Protein AF-A0A370EQ35-F1 (afdb_monomer_lite)

Radius of gyration: 17.74 Å; chains: 1; bounding box: 65×46×34 Å

Structure (mmCIF, N/CA/C/O backbone):
data_AF-A0A370EQ35-F1
#
_entry.id   AF-A0A370EQ35-F1
#
loop_
_atom_site.group_PDB
_atom_site.id
_atom_site.type_symbol
_atom_site.label_atom_id
_atom_site.label_alt_id
_atom_site.label_comp_id
_atom_site.label_asym_id
_atom_site.label_entity_id
_atom_site.label_seq_id
_atom_site.pdbx_PDB_ins_code
_atom_site.Cartn_x
_atom_site.Cartn_y
_atom_site.Cartn_z
_atom_site.occupancy
_atom_site.B_iso_or_equiv
_atom_site.auth_seq_id
_atom_site.auth_comp_id
_atom_site.auth_asym_id
_atom_site.auth_atom_id
_atom_site.pdbx_PDB_model_num
ATOM 1 N N . MET A 1 1 ? 47.297 -29.575 8.746 1.00 40.47 1 MET A N 1
ATOM 2 C CA . MET A 1 1 ? 47.126 -29.410 7.284 1.00 40.47 1 MET A CA 1
ATOM 3 C C . MET A 1 1 ? 45.632 -29.252 7.049 1.00 40.47 1 MET A C 1
ATOM 5 O O . MET A 1 1 ? 44.901 -30.185 7.321 1.00 40.47 1 MET A O 1
ATOM 9 N N . LYS A 1 2 ? 45.139 -28.006 7.076 1.00 45.19 2 LYS A N 1
ATOM 10 C CA . LYS A 1 2 ? 44.706 -27.233 5.893 1.00 45.19 2 LYS A CA 1
ATOM 11 C C . LYS A 1 2 ? 43.762 -28.041 4.999 1.00 45.19 2 LYS A C 1
ATOM 13 O O . LYS A 1 2 ? 44.214 -29.023 4.442 1.00 45.19 2 LYS A O 1
ATOM 18 N N . HIS A 1 3 ? 42.508 -27.586 4.935 1.00 52.25 3 HIS A N 1
ATOM 19 C CA . HIS A 1 3 ? 41.565 -27.489 3.801 1.00 52.25 3 HIS A CA 1
ATOM 20 C C . HIS A 1 3 ? 40.160 -27.454 4.435 1.00 52.25 3 HIS A C 1
ATOM 22 O O . HIS A 1 3 ? 39.598 -28.479 4.779 1.00 52.25 3 HIS A O 1
ATOM 28 N N . PHE A 1 4 ? 39.692 -26.307 4.936 1.00 58.00 4 PHE A N 1
ATOM 29 C CA . PHE A 1 4 ? 39.056 -25.234 4.160 1.00 58.00 4 PHE A CA 1
ATOM 30 C C . PHE A 1 4 ? 37.936 -25.774 3.264 1.00 58.00 4 PHE A C 1
ATOM 32 O O . PHE A 1 4 ? 38.149 -26.087 2.098 1.00 58.00 4 PHE A O 1
ATOM 39 N N . THR A 1 5 ? 36.722 -25.834 3.805 1.00 51.00 5 THR A N 1
ATOM 40 C CA . THR A 1 5 ? 35.515 -25.773 2.978 1.00 51.00 5 THR A CA 1
ATOM 41 C C . THR A 1 5 ? 34.577 -24.762 3.610 1.00 51.00 5 THR A C 1
ATOM 43 O O . THR A 1 5 ? 33.632 -25.067 4.328 1.00 51.00 5 THR A O 1
ATOM 46 N N . LEU A 1 6 ? 34.942 -23.508 3.358 1.00 50.66 6 LEU A N 1
ATOM 47 C CA . LEU A 1 6 ? 34.051 -22.369 3.271 1.00 50.66 6 LEU A CA 1
ATOM 48 C C . LEU A 1 6 ? 32.913 -22.736 2.301 1.00 50.66 6 LEU A C 1
ATOM 50 O O . LEU A 1 6 ? 33.019 -22.482 1.103 1.00 50.66 6 LEU A O 1
ATOM 54 N N . LEU A 1 7 ? 31.840 -23.365 2.788 1.00 46.62 7 LEU A N 1
ATOM 55 C CA . LEU A 1 7 ? 30.589 -23.403 2.039 1.00 46.62 7 LEU A CA 1
ATOM 56 C C . LEU A 1 7 ? 29.899 -22.066 2.285 1.00 46.62 7 LEU A C 1
ATOM 58 O O . LEU A 1 7 ? 29.096 -21.882 3.197 1.00 46.62 7 LEU A O 1
ATOM 62 N N . LEU A 1 8 ? 30.344 -21.115 1.474 1.00 46.53 8 LEU A N 1
ATOM 63 C CA . LEU A 1 8 ? 29.701 -19.862 1.156 1.00 46.53 8 LEU A CA 1
ATOM 64 C C . LEU A 1 8 ? 28.217 -20.150 0.866 1.00 46.53 8 LEU A C 1
ATOM 66 O O . LEU A 1 8 ? 27.847 -20.445 -0.270 1.00 46.53 8 LEU A O 1
ATOM 70 N N . LEU A 1 9 ? 27.357 -20.077 1.888 1.00 46.81 9 LEU A N 1
ATOM 71 C CA . LEU A 1 9 ? 25.935 -19.830 1.687 1.00 46.81 9 LEU A CA 1
ATOM 72 C C . LEU A 1 9 ? 25.844 -18.402 1.163 1.00 46.81 9 LEU A C 1
ATOM 74 O O . LEU A 1 9 ? 25.626 -17.435 1.890 1.00 46.81 9 LEU A O 1
ATOM 78 N N . LEU A 1 10 ? 26.069 -18.311 -0.145 1.00 45.75 10 LEU A N 1
ATOM 79 C CA . LEU A 1 10 ? 25.397 -17.409 -1.048 1.00 45.75 10 LEU A CA 1
ATOM 80 C C . LEU A 1 10 ? 23.898 -17.493 -0.727 1.00 45.75 10 LEU A C 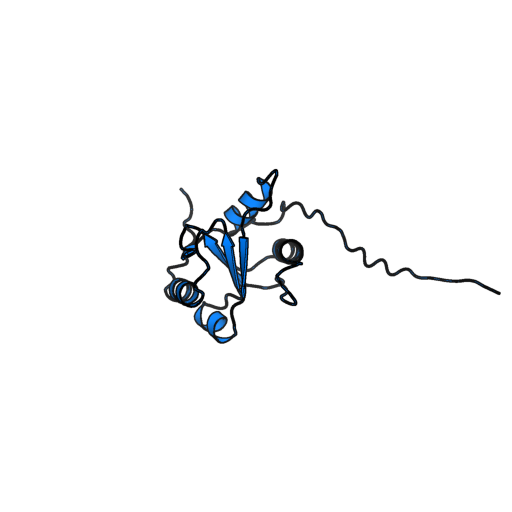1
ATOM 82 O O . LEU A 1 10 ? 23.122 -18.111 -1.448 1.00 45.75 10 LEU A O 1
ATOM 86 N N . PHE A 1 11 ? 23.461 -16.806 0.331 1.00 51.88 11 PHE A N 1
ATOM 87 C CA . PHE A 1 11 ? 22.260 -16.011 0.188 1.00 51.88 11 PHE A CA 1
ATOM 88 C C . PHE A 1 11 ? 22.637 -14.995 -0.872 1.00 51.88 11 PHE A C 1
ATOM 90 O O . PHE A 1 11 ? 23.130 -13.905 -0.592 1.00 51.88 11 PHE A O 1
ATOM 97 N N . THR A 1 12 ? 22.472 -15.418 -2.123 1.00 49.72 12 THR A N 1
ATOM 98 C CA . THR A 1 12 ? 22.167 -14.515 -3.201 1.00 49.72 12 THR A CA 1
ATOM 99 C C . THR A 1 12 ? 21.008 -13.696 -2.657 1.00 49.72 12 THR A C 1
ATOM 101 O O . THR A 1 12 ? 19.846 -14.102 -2.715 1.00 49.72 12 THR A O 1
ATOM 104 N N . SER A 1 13 ? 21.318 -12.532 -2.091 1.00 45.44 13 SER A N 1
ATOM 105 C CA . SER A 1 13 ? 20.551 -11.353 -2.403 1.00 45.44 13 SER A CA 1
ATOM 106 C C . SER A 1 13 ? 20.507 -11.365 -3.920 1.00 45.44 13 SER A C 1
ATOM 108 O O . SER A 1 13 ? 21.414 -10.899 -4.603 1.00 45.44 13 SER A O 1
ATOM 110 N N . LEU A 1 14 ? 19.485 -12.045 -4.445 1.00 49.19 14 LEU A N 1
ATOM 111 C CA . LEU A 1 14 ? 18.974 -11.803 -5.763 1.00 49.19 14 LEU A CA 1
ATOM 112 C C . LEU A 1 14 ? 18.662 -10.322 -5.683 1.00 49.19 14 LEU A C 1
ATOM 114 O O . LEU A 1 14 ? 17.608 -9.904 -5.204 1.00 49.19 14 LEU A O 1
ATOM 118 N N . THR A 1 15 ? 19.649 -9.521 -6.068 1.00 47.03 15 THR A N 1
ATOM 119 C CA . THR A 1 15 ? 19.491 -8.158 -6.511 1.00 47.03 15 THR A CA 1
ATOM 120 C C . THR A 1 15 ? 18.695 -8.284 -7.791 1.00 47.03 15 THR A C 1
ATOM 122 O O . THR A 1 15 ? 19.154 -8.046 -8.902 1.00 47.03 15 THR A O 1
ATOM 125 N N . PHE A 1 16 ? 17.442 -8.694 -7.625 1.00 50.16 16 PHE A N 1
ATOM 126 C CA . PHE A 1 16 ? 16.415 -8.321 -8.528 1.00 50.16 16 PHE A CA 1
ATOM 127 C C . PHE A 1 16 ? 16.423 -6.793 -8.467 1.00 50.16 16 PHE A C 1
ATOM 129 O O . PHE A 1 16 ? 15.772 -6.157 -7.638 1.00 50.16 16 PHE A O 1
ATOM 136 N N . ALA A 1 17 ? 17.138 -6.189 -9.408 1.00 46.09 17 ALA A N 1
ATOM 137 C CA . ALA A 1 17 ? 16.538 -5.134 -10.193 1.00 46.09 17 ALA A CA 1
ATOM 138 C C . ALA A 1 17 ? 15.215 -5.711 -10.746 1.00 46.09 17 ALA A C 1
ATOM 140 O O . ALA A 1 17 ? 15.146 -6.183 -11.878 1.00 46.09 17 ALA A O 1
ATOM 141 N N . GLN A 1 18 ? 14.209 -5.852 -9.872 1.00 55.34 18 GLN A N 1
ATOM 142 C CA . GLN A 1 18 ? 12.980 -6.584 -10.137 1.00 55.34 18 GLN A CA 1
ATOM 143 C C . GLN A 1 18 ? 12.171 -5.648 -11.003 1.00 55.34 18 GLN A C 1
ATOM 145 O O . GLN A 1 18 ? 11.496 -4.744 -10.512 1.00 55.34 18 GLN A O 1
ATOM 150 N N . LYS A 1 19 ? 12.322 -5.806 -12.318 1.00 61.25 19 LYS A N 1
ATOM 151 C CA . LYS A 1 19 ? 11.430 -5.149 -13.257 1.00 61.25 19 LYS A CA 1
ATOM 152 C C . LYS A 1 19 ? 10.003 -5.509 -12.823 1.00 61.25 19 LYS A C 1
ATOM 154 O O . LYS A 1 19 ? 9.732 -6.698 -12.637 1.00 61.25 19 LYS A O 1
ATOM 159 N N . PRO A 1 20 ? 9.091 -4.537 -12.656 1.00 69.12 20 PRO A N 1
ATOM 160 C CA . PRO A 1 20 ? 7.754 -4.790 -12.125 1.00 69.12 20 PRO A CA 1
ATOM 161 C C . PRO A 1 20 ? 6.852 -5.600 -13.072 1.00 69.12 20 PRO A C 1
ATOM 163 O O . PRO A 1 20 ? 5.641 -5.589 -12.900 1.00 69.12 20 PRO A O 1
ATOM 166 N N . GLU A 1 21 ? 7.393 -6.284 -14.086 1.00 78.81 21 GLU A N 1
ATOM 167 C CA . GLU A 1 21 ? 6.700 -6.993 -15.176 1.00 78.81 21 GLU A CA 1
ATOM 168 C C . GLU A 1 21 ? 5.512 -7.819 -14.660 1.00 78.81 21 GLU A C 1
ATOM 170 O O . GLU A 1 21 ? 4.400 -7.685 -15.170 1.00 78.81 21 GLU A O 1
ATOM 175 N N . ARG A 1 22 ? 5.729 -8.575 -13.572 1.00 86.88 22 ARG A N 1
ATOM 176 C CA . ARG A 1 22 ? 4.746 -9.467 -12.927 1.00 86.88 22 ARG A CA 1
ATOM 177 C C . ARG A 1 22 ? 3.877 -8.797 -11.847 1.00 86.88 22 ARG A C 1
ATOM 179 O O . ARG A 1 22 ? 3.056 -9.455 -11.219 1.00 86.88 22 ARG A O 1
ATOM 186 N N . CYS A 1 23 ? 4.043 -7.496 -11.626 1.00 92.50 23 CYS A N 1
ATOM 187 C CA . CYS A 1 23 ? 3.247 -6.704 -10.691 1.00 92.50 23 CYS A CA 1
ATOM 188 C C . CYS A 1 23 ? 2.085 -5.995 -11.404 1.00 92.50 23 CYS A C 1
ATOM 190 O O . CYS A 1 23 ? 2.230 -5.556 -12.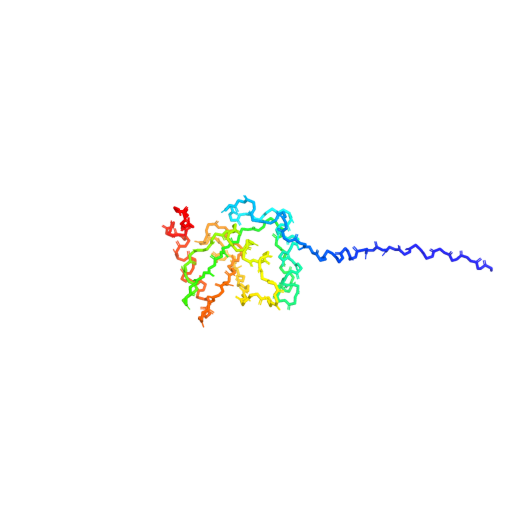553 1.00 92.50 23 CYS A O 1
ATOM 192 N N . GLY A 1 24 ? 0.956 -5.827 -10.709 1.00 92.56 24 GLY A N 1
ATOM 193 C CA . GLY A 1 24 ? -0.217 -5.119 -11.225 1.00 92.56 24 GLY A CA 1
ATOM 194 C C . GLY A 1 24 ? -0.962 -5.892 -12.309 1.00 92.56 24 GLY A C 1
ATOM 195 O O . GLY A 1 24 ? -1.386 -5.301 -13.300 1.00 92.56 24 GLY A O 1
ATOM 196 N N . LEU A 1 25 ? -1.070 -7.214 -12.161 1.00 92.38 25 LEU A N 1
ATOM 197 C CA . LEU A 1 25 ? -1.805 -8.070 -13.102 1.00 92.38 25 LEU A CA 1
ATOM 198 C C . LEU A 1 25 ? -3.327 -7.912 -12.953 1.00 92.38 25 LEU A C 1
ATOM 200 O O . LEU A 1 25 ? -4.065 -8.057 -13.926 1.00 92.38 25 LEU A O 1
ATOM 204 N N . ASP A 1 26 ? -3.775 -7.553 -11.752 1.00 92.69 26 ASP A N 1
ATOM 205 C CA . ASP A 1 26 ? -5.169 -7.341 -11.377 1.00 92.69 26 ASP A CA 1
ATOM 206 C C . ASP A 1 26 ? -5.300 -6.162 -10.394 1.00 92.69 26 ASP A C 1
ATOM 208 O O . ASP A 1 26 ? -4.308 -5.533 -10.008 1.00 92.69 26 ASP A O 1
ATOM 212 N N . ASP A 1 27 ? -6.538 -5.880 -9.986 1.00 92.62 27 ASP A N 1
ATOM 213 C CA . ASP A 1 27 ? -6.873 -4.871 -8.978 1.00 92.62 27 ASP A CA 1
ATOM 214 C C . ASP A 1 27 ? -7.300 -5.476 -7.633 1.00 92.62 27 ASP A C 1
ATOM 216 O O . ASP A 1 27 ? -7.876 -4.787 -6.791 1.00 92.62 27 ASP A O 1
ATOM 220 N N . ASN A 1 28 ? -6.994 -6.758 -7.396 1.00 93.25 28 ASN A N 1
ATOM 221 C CA . ASN A 1 28 ? -7.225 -7.376 -6.099 1.00 93.25 28 ASN A CA 1
ATOM 222 C C . ASN A 1 28 ? -6.305 -6.708 -5.063 1.00 93.25 28 ASN A C 1
ATOM 224 O O . ASN A 1 28 ? -5.088 -6.686 -5.252 1.00 93.25 28 ASN A O 1
ATOM 228 N N . PRO A 1 29 ? -6.833 -6.170 -3.954 1.00 93.75 29 PRO A N 1
ATOM 229 C CA . PRO A 1 29 ? -5.998 -5.536 -2.939 1.00 93.75 29 PRO A CA 1
ATOM 230 C C . PRO A 1 29 ? -5.051 -6.515 -2.230 1.00 93.75 29 PRO A C 1
ATOM 232 O O . PRO A 1 29 ? -4.072 -6.069 -1.633 1.00 93.75 29 PRO A O 1
ATOM 235 N N . LEU A 1 30 ? -5.316 -7.827 -2.272 1.00 96.62 30 LEU A N 1
ATOM 236 C CA . LEU A 1 30 ? -4.372 -8.844 -1.815 1.00 96.62 30 LEU A CA 1
ATOM 237 C C . LEU A 1 30 ? -3.187 -8.917 -2.784 1.00 96.62 30 LEU A C 1
ATOM 239 O O . LEU A 1 30 ? -3.361 -9.112 -3.989 1.00 96.62 30 LEU A O 1
ATOM 243 N N . LEU A 1 31 ? -1.980 -8.760 -2.246 1.00 96.25 31 LEU A N 1
ATOM 244 C CA . LEU A 1 31 ? -0.758 -8.848 -3.033 1.00 96.25 31 LEU A CA 1
ATOM 245 C C . LEU A 1 31 ? -0.455 -10.291 -3.423 1.00 96.25 31 LEU A C 1
ATOM 247 O O . LEU A 1 31 ? -0.537 -11.203 -2.596 1.00 96.25 31 LEU A O 1
ATOM 251 N N . ASN A 1 32 ? -0.024 -10.480 -4.667 1.00 95.31 32 ASN A N 1
ATOM 252 C CA . ASN A 1 32 ? 0.623 -11.723 -5.066 1.00 95.31 32 ASN A CA 1
ATOM 253 C C . ASN A 1 32 ? 2.096 -11.755 -4.596 1.00 95.31 32 ASN A C 1
ATOM 255 O O . ASN A 1 32 ? 2.639 -10.761 -4.108 1.00 95.31 32 ASN A O 1
ATOM 259 N N . ASN A 1 33 ? 2.756 -12.906 -4.745 1.00 95.12 33 ASN A N 1
ATOM 260 C CA . ASN A 1 33 ? 4.132 -13.095 -4.271 1.00 95.12 33 ASN A CA 1
ATOM 261 C C . ASN A 1 33 ? 5.143 -12.165 -4.961 1.00 95.12 33 ASN A C 1
ATOM 263 O O . ASN A 1 33 ? 6.066 -11.679 -4.309 1.00 95.12 33 ASN A O 1
ATOM 267 N N . ASP A 1 34 ? 4.961 -11.897 -6.256 1.00 94.31 34 ASP A N 1
ATOM 268 C CA . ASP A 1 34 ? 5.846 -11.022 -7.028 1.00 94.31 34 ASP A CA 1
ATOM 269 C C . ASP A 1 34 ? 5.687 -9.555 -6.586 1.00 94.31 34 ASP A C 1
ATOM 271 O O . ASP A 1 34 ? 6.673 -8.849 -6.380 1.00 94.31 34 ASP A O 1
ATOM 275 N N . GLU A 1 35 ? 4.448 -9.111 -6.361 1.00 95.75 35 GLU A N 1
ATOM 276 C CA . GLU A 1 35 ? 4.116 -7.780 -5.842 1.00 95.75 35 GLU A CA 1
ATOM 277 C C . GLU A 1 35 ? 4.648 -7.582 -4.419 1.00 95.75 35 GLU A C 1
ATOM 279 O O . GLU A 1 35 ? 5.216 -6.534 -4.106 1.00 95.75 35 GLU A O 1
ATOM 284 N N . ALA A 1 36 ? 4.508 -8.593 -3.559 1.00 96.81 36 ALA A N 1
ATOM 285 C CA . ALA A 1 36 ? 5.038 -8.566 -2.203 1.00 96.81 36 ALA A CA 1
ATOM 286 C C . ALA A 1 36 ? 6.571 -8.491 -2.188 1.00 96.81 36 ALA A C 1
ATOM 288 O O . ALA A 1 36 ? 7.137 -7.652 -1.484 1.00 96.81 36 ALA A O 1
ATOM 289 N N . ALA A 1 37 ? 7.250 -9.317 -2.992 1.00 94.94 37 ALA A N 1
ATOM 290 C CA . ALA A 1 37 ? 8.705 -9.285 -3.130 1.00 94.94 37 ALA A CA 1
ATOM 291 C C . ALA A 1 37 ? 9.191 -7.916 -3.631 1.00 94.94 37 ALA A C 1
ATOM 293 O O . ALA A 1 37 ? 10.101 -7.324 -3.037 1.00 94.94 37 ALA A O 1
ATOM 294 N N . PHE A 1 38 ? 8.519 -7.371 -4.649 1.00 94.44 38 PHE A N 1
ATOM 295 C CA . PHE A 1 38 ? 8.821 -6.048 -5.177 1.00 94.44 38 PHE A CA 1
ATOM 296 C C . PHE A 1 38 ? 8.665 -4.971 -4.099 1.00 94.44 38 PHE A C 1
ATOM 298 O O . PHE A 1 38 ? 9.584 -4.181 -3.890 1.00 94.44 38 PHE A O 1
ATOM 305 N N . LEU A 1 39 ? 7.537 -4.937 -3.380 1.00 95.31 39 LEU A N 1
ATOM 306 C CA . LEU A 1 39 ? 7.263 -3.912 -2.368 1.00 95.31 39 LEU A CA 1
ATOM 307 C C . LEU A 1 39 ? 8.178 -4.023 -1.141 1.00 95.31 39 LEU A C 1
ATOM 309 O O . LEU A 1 39 ? 8.606 -2.997 -0.606 1.00 95.31 39 LEU A O 1
ATOM 313 N N . ASN A 1 40 ? 8.556 -5.241 -0.745 1.00 96.56 40 ASN A N 1
ATOM 314 C CA . ASN A 1 40 ? 9.561 -5.480 0.290 1.00 96.56 40 ASN A CA 1
ATOM 315 C C . ASN A 1 40 ? 10.919 -4.861 -0.074 1.00 96.56 40 ASN A C 1
ATOM 317 O O . ASN A 1 40 ? 11.591 -4.295 0.793 1.00 96.56 40 ASN A O 1
ATOM 321 N N . ASN A 1 41 ? 11.321 -4.931 -1.343 1.00 92.56 41 ASN A N 1
ATOM 322 C CA . ASN A 1 41 ? 12.539 -4.280 -1.819 1.00 92.56 41 ASN A CA 1
ATOM 323 C C . ASN A 1 41 ? 12.343 -2.763 -2.007 1.00 92.56 41 ASN A C 1
ATOM 325 O O . ASN A 1 41 ? 13.170 -1.963 -1.573 1.00 92.56 41 ASN A O 1
ATOM 329 N N . TYR A 1 42 ? 11.219 -2.346 -2.595 1.00 92.06 42 TYR A N 1
ATOM 330 C CA . TYR A 1 42 ? 10.911 -0.947 -2.906 1.00 92.06 42 TYR A CA 1
ATOM 331 C C . TYR A 1 42 ? 10.820 -0.066 -1.652 1.00 92.06 42 TYR A C 1
ATOM 333 O O . TYR A 1 42 ? 11.230 1.098 -1.685 1.00 92.06 42 TYR A O 1
ATOM 341 N N . TYR A 1 43 ? 10.319 -0.615 -0.543 1.00 94.12 43 TYR A N 1
ATOM 342 C CA . TYR A 1 43 ? 10.240 0.051 0.759 1.00 94.12 43 TYR A CA 1
ATOM 343 C C . TYR A 1 43 ? 11.289 -0.444 1.762 1.00 94.12 43 TYR A C 1
ATOM 345 O O . TYR A 1 43 ? 11.124 -0.189 2.952 1.00 94.12 43 TYR A O 1
ATOM 353 N N . LYS A 1 44 ? 12.371 -1.111 1.330 1.00 94.19 44 LYS A N 1
ATOM 354 C CA . LYS A 1 44 ? 13.375 -1.713 2.234 1.00 94.19 44 LYS A CA 1
ATOM 355 C C . LYS A 1 44 ? 13.872 -0.764 3.338 1.00 94.19 44 LYS A C 1
ATOM 357 O O . LYS A 1 44 ? 14.005 -1.188 4.477 1.00 94.19 44 LYS A O 1
ATOM 362 N N . ASP A 1 45 ? 14.034 0.521 3.020 1.00 93.31 45 ASP A N 1
ATOM 363 C CA . ASP A 1 45 ? 14.575 1.531 3.940 1.00 93.31 45 ASP A CA 1
ATOM 364 C C . ASP A 1 45 ? 13.508 2.170 4.854 1.00 93.31 45 ASP A C 1
ATOM 366 O O . ASP A 1 45 ? 13.837 2.929 5.757 1.00 93.31 45 ASP A O 1
ATOM 370 N N . SER A 1 46 ? 12.217 1.892 4.628 1.00 93.38 46 SER A N 1
ATOM 371 C CA . SER A 1 46 ? 11.096 2.540 5.345 1.00 93.38 46 SER A CA 1
ATOM 372 C C . SER A 1 46 ? 10.066 1.572 5.933 1.00 93.38 46 SER A C 1
ATOM 374 O O . SER A 1 46 ? 9.294 1.963 6.805 1.00 93.38 46 SER A O 1
ATOM 376 N N . ARG A 1 47 ? 10.051 0.302 5.506 1.00 94.81 47 ARG A N 1
ATOM 377 C CA . ARG A 1 47 ? 9.099 -0.711 5.995 1.00 94.81 47 ARG A CA 1
ATOM 378 C C . ARG A 1 47 ? 9.465 -1.296 7.361 1.00 94.81 47 ARG A C 1
ATOM 380 O O . ARG A 1 47 ? 8.643 -1.983 7.964 1.00 94.81 47 ARG A O 1
ATOM 387 N N . GLY A 1 48 ? 10.688 -1.069 7.844 1.00 95.25 48 GLY A N 1
ATOM 388 C CA . GLY A 1 48 ? 11.209 -1.741 9.036 1.00 95.25 48 GLY A CA 1
ATOM 389 C C . GLY A 1 48 ? 11.072 -3.263 8.906 1.00 95.25 48 GLY A C 1
ATOM 390 O O . GLY A 1 48 ? 11.504 -3.843 7.913 1.00 95.25 48 GLY A O 1
ATOM 391 N N . ASN A 1 49 ? 10.401 -3.896 9.870 1.00 96.50 49 ASN A N 1
ATOM 392 C CA . ASN A 1 49 ? 10.156 -5.346 9.874 1.00 96.50 49 ASN A CA 1
ATOM 393 C C . ASN A 1 49 ? 8.850 -5.763 9.172 1.00 96.50 49 ASN A C 1
ATOM 395 O O . ASN A 1 49 ? 8.493 -6.939 9.203 1.00 96.50 49 ASN A O 1
ATOM 399 N N . PHE A 1 50 ? 8.104 -4.830 8.574 1.00 97.62 50 PHE A N 1
ATOM 400 C CA . PHE A 1 50 ? 6.853 -5.154 7.893 1.00 97.62 50 PHE A CA 1
ATOM 401 C C . PHE A 1 50 ? 7.121 -5.946 6.610 1.00 97.62 50 PHE A C 1
ATOM 403 O O . PHE A 1 50 ? 7.847 -5.475 5.734 1.00 97.62 50 PHE A O 1
ATOM 410 N N . ASP A 1 51 ? 6.527 -7.134 6.501 1.00 97.81 51 ASP A N 1
ATOM 411 C CA . ASP A 1 51 ? 6.589 -7.999 5.321 1.00 97.81 51 ASP A CA 1
ATOM 412 C C . ASP A 1 51 ? 5.279 -7.908 4.527 1.00 97.81 51 ASP A C 1
ATOM 414 O O . ASP A 1 51 ? 4.199 -8.142 5.076 1.00 97.81 51 ASP A O 1
ATOM 418 N N . PHE A 1 52 ? 5.383 -7.581 3.237 1.00 98.12 52 PHE A N 1
ATOM 419 C CA . PHE A 1 52 ? 4.254 -7.481 2.310 1.00 98.12 52 PHE A CA 1
ATOM 420 C C . PHE A 1 52 ? 3.652 -8.836 1.890 1.00 98.12 52 PHE A C 1
ATOM 422 O O . PHE A 1 52 ? 2.587 -8.860 1.271 1.00 98.12 52 PHE A O 1
ATOM 429 N N . THR A 1 53 ? 4.276 -9.964 2.234 1.00 97.75 53 THR A N 1
ATOM 430 C CA . THR A 1 53 ? 3.776 -11.302 1.881 1.00 97.75 53 THR A CA 1
ATOM 431 C C . THR A 1 53 ? 2.390 -11.563 2.483 1.00 97.75 53 THR A C 1
ATOM 433 O O . THR A 1 53 ? 2.183 -11.457 3.696 1.00 97.75 53 THR A O 1
ATOM 436 N N . GLY A 1 54 ? 1.421 -11.895 1.620 1.00 97.50 54 GLY A N 1
ATOM 437 C CA . GLY A 1 54 ? 0.036 -12.180 2.011 1.00 97.50 54 GLY A CA 1
ATOM 438 C C . GLY A 1 54 ? -0.718 -10.980 2.597 1.00 97.50 54 GLY A C 1
ATOM 439 O O . GLY A 1 54 ? -1.641 -11.176 3.389 1.00 97.50 54 GLY A O 1
ATOM 440 N N . LYS A 1 55 ? -0.305 -9.746 2.276 1.00 98.25 55 LYS A N 1
ATOM 441 C CA . LYS A 1 55 ? -0.929 -8.520 2.796 1.00 98.25 55 LYS A CA 1
ATOM 442 C C . LYS A 1 55 ? -1.946 -7.930 1.833 1.00 98.25 55 LYS A C 1
ATOM 444 O O . LYS A 1 55 ? -1.768 -7.978 0.616 1.00 98.25 55 LYS A O 1
ATOM 449 N N . LYS A 1 56 ? -2.992 -7.329 2.401 1.00 97.38 56 LYS A N 1
ATOM 450 C CA . LYS A 1 56 ? -4.013 -6.567 1.676 1.00 97.38 56 LYS A CA 1
ATOM 451 C C . LYS A 1 56 ? -3.674 -5.080 1.759 1.00 97.38 56 LYS A C 1
ATOM 453 O O . LYS A 1 56 ? -3.601 -4.528 2.856 1.00 97.38 56 LYS A O 1
ATOM 458 N N . ILE A 1 57 ? -3.430 -4.429 0.624 1.00 97.25 57 ILE A N 1
ATOM 459 C CA . ILE A 1 57 ? -2.884 -3.066 0.573 1.00 97.25 57 ILE A CA 1
ATOM 460 C C . ILE A 1 57 ? -3.832 -2.118 -0.154 1.00 97.25 57 ILE A C 1
ATOM 462 O O . ILE A 1 57 ? -4.306 -2.394 -1.254 1.00 97.25 57 ILE A O 1
ATOM 466 N N . ALA A 1 58 ? -4.087 -0.969 0.468 1.00 96.31 58 ALA A N 1
ATOM 467 C CA . ALA A 1 58 ? -4.824 0.133 -0.128 1.00 96.31 58 ALA A CA 1
ATOM 468 C C . ALA A 1 58 ? -3.840 1.075 -0.823 1.00 96.31 58 ALA A C 1
ATOM 470 O O . ALA A 1 58 ? -2.736 1.298 -0.329 1.00 96.31 58 ALA A O 1
ATOM 471 N N . ILE A 1 59 ? -4.241 1.667 -1.945 1.00 96.19 59 ILE A N 1
ATOM 472 C CA . ILE A 1 59 ? -3.427 2.669 -2.637 1.00 96.19 59 ILE A CA 1
ATOM 473 C C . ILE A 1 59 ? -4.244 3.942 -2.768 1.00 96.19 59 ILE A C 1
ATOM 475 O O . ILE A 1 59 ? -5.328 3.939 -3.345 1.00 96.19 59 ILE A O 1
ATOM 479 N N . ALA A 1 60 ? -3.732 5.021 -2.192 1.00 95.44 60 ALA A N 1
ATOM 480 C CA . ALA A 1 60 ? -4.394 6.306 -2.124 1.00 95.44 60 ALA A CA 1
ATOM 481 C C . ALA A 1 60 ? -3.655 7.338 -2.973 1.00 95.44 60 ALA A C 1
ATOM 483 O O . ALA A 1 60 ? -2.435 7.460 -2.900 1.00 95.44 60 ALA A O 1
ATOM 484 N N . THR A 1 61 ? -4.392 8.131 -3.738 1.00 93.44 61 THR A N 1
ATOM 485 C CA . THR A 1 61 ? -3.851 9.220 -4.550 1.00 93.44 61 THR A CA 1
ATOM 486 C C . THR A 1 61 ? -4.625 10.524 -4.339 1.00 93.44 61 THR A C 1
ATOM 488 O O . THR A 1 61 ? -5.488 10.639 -3.457 1.00 93.44 61 THR A O 1
ATOM 491 N N . GLY A 1 62 ? -4.290 11.531 -5.143 1.00 89.75 62 GLY A N 1
ATOM 492 C CA . GLY A 1 62 ? -4.872 12.861 -5.112 1.00 89.75 62 GLY A CA 1
ATOM 493 C C . GLY A 1 62 ? -4.285 13.740 -4.009 1.00 89.75 62 GLY A C 1
ATOM 494 O O . GLY A 1 62 ? -3.612 13.286 -3.083 1.00 89.75 62 GLY A O 1
ATOM 495 N N . SER A 1 63 ? -4.573 15.040 -4.082 1.00 88.75 63 SER A N 1
ATOM 496 C CA . SER A 1 63 ? -4.003 16.040 -3.168 1.00 88.75 63 SER A CA 1
ATOM 497 C C . SER A 1 63 ? -4.216 15.707 -1.686 1.00 88.75 63 SER A C 1
ATOM 499 O O . SER A 1 63 ? -3.325 15.962 -0.880 1.00 88.75 63 SER A O 1
ATOM 501 N N . ALA A 1 64 ? -5.369 15.129 -1.333 1.00 87.94 64 ALA A N 1
ATOM 502 C CA . ALA A 1 64 ? -5.739 14.782 0.040 1.00 87.94 64 ALA A CA 1
ATOM 503 C C . ALA A 1 64 ? -5.402 13.336 0.446 1.00 87.94 64 ALA A C 1
ATOM 505 O O . ALA A 1 64 ? -5.728 12.958 1.564 1.00 87.94 64 ALA A O 1
ATOM 506 N N . ALA A 1 65 ? -4.788 12.540 -0.438 1.00 91.06 65 ALA A N 1
ATOM 507 C CA . ALA A 1 65 ? -4.470 11.134 -0.190 1.00 91.06 65 ALA A CA 1
ATOM 508 C C . ALA A 1 65 ? -5.681 10.266 0.201 1.00 91.06 65 ALA A C 1
ATOM 510 O O . ALA A 1 65 ? -5.529 9.331 0.973 1.00 91.06 65 ALA A O 1
ATOM 511 N N . THR A 1 66 ? -6.880 10.580 -0.301 1.00 91.44 66 THR A N 1
ATOM 512 C CA . THR A 1 66 ? -8.136 9.866 0.017 1.00 91.44 66 THR A CA 1
ATOM 513 C C . THR A 1 66 ? -8.827 9.283 -1.207 1.00 91.44 66 THR A C 1
ATOM 515 O O . THR A 1 66 ? -9.910 8.726 -1.084 1.00 91.44 66 THR A O 1
ATOM 518 N N . THR A 1 67 ? -8.252 9.459 -2.398 1.00 92.81 67 THR A N 1
ATOM 519 C CA . THR A 1 67 ? -8.834 8.921 -3.632 1.00 92.81 67 THR A CA 1
ATOM 520 C C . THR A 1 67 ? -8.299 7.508 -3.851 1.00 92.81 67 THR A C 1
ATOM 522 O O . THR A 1 67 ? -7.076 7.363 -3.878 1.00 92.81 67 THR A O 1
ATOM 525 N N . PRO A 1 68 ? -9.149 6.479 -4.007 1.00 92.31 68 PRO A N 1
ATOM 526 C CA . PRO A 1 68 ? -8.678 5.131 -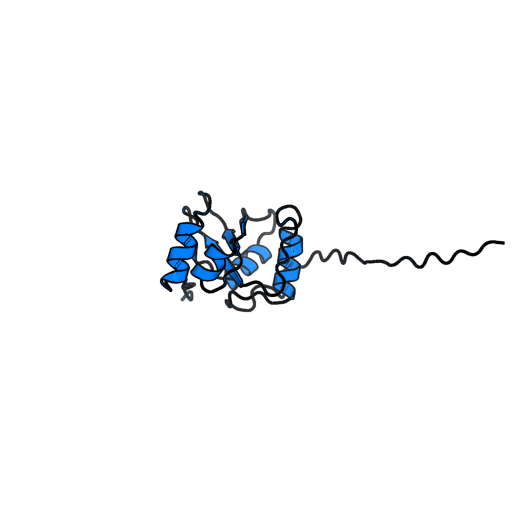4.292 1.00 92.31 68 PRO A CA 1
ATOM 527 C C . PRO A 1 68 ? -7.953 5.097 -5.640 1.00 92.31 68 PRO A C 1
ATOM 529 O O . PRO A 1 68 ? -8.399 5.685 -6.627 1.00 92.31 68 PRO A O 1
ATOM 532 N N . PHE A 1 69 ? -6.822 4.404 -5.674 1.00 93.00 69 PHE A N 1
ATOM 533 C CA . PHE A 1 69 ? -6.025 4.176 -6.868 1.00 93.00 69 PHE A CA 1
ATOM 534 C C . PHE A 1 69 ? -5.862 2.678 -7.090 1.00 93.00 69 PHE A C 1
ATOM 536 O O . PHE A 1 69 ? -5.707 1.910 -6.141 1.00 93.00 69 PHE A O 1
ATOM 543 N N . SER A 1 70 ? -5.935 2.253 -8.347 1.00 91.75 70 SER A N 1
ATOM 544 C CA . SER A 1 70 ? -5.895 0.830 -8.676 1.00 91.75 70 SER A CA 1
ATOM 545 C C . SER A 1 70 ? -4.495 0.246 -8.465 1.00 91.75 70 SER A C 1
ATOM 547 O O . SER A 1 70 ? -3.485 0.926 -8.694 1.00 91.75 70 SER A O 1
ATOM 549 N N . LYS A 1 71 ? -4.422 -1.029 -8.065 1.00 93.00 71 LYS A N 1
ATOM 550 C CA . LYS A 1 71 ? -3.150 -1.751 -7.925 1.00 93.00 71 LYS A CA 1
ATOM 551 C C . LYS A 1 71 ? -2.443 -1.844 -9.275 1.00 93.00 71 LYS A C 1
ATOM 553 O O . LYS A 1 71 ? -1.244 -1.570 -9.371 1.00 93.00 71 LYS A O 1
ATOM 558 N N . LYS A 1 72 ? -3.202 -2.121 -10.335 1.00 92.88 72 LYS A N 1
ATOM 559 C CA . LYS A 1 72 ? -2.708 -2.165 -11.710 1.00 92.88 72 LYS A CA 1
ATOM 560 C C . LYS A 1 72 ? -2.123 -0.834 -12.173 1.00 92.88 72 LYS A C 1
ATOM 562 O O . LYS A 1 72 ? -1.025 -0.819 -12.724 1.00 92.88 72 LYS A O 1
ATOM 567 N N . GLN A 1 73 ? -2.800 0.292 -11.935 1.00 91.56 73 GLN A N 1
ATOM 568 C CA . GLN A 1 73 ? -2.280 1.616 -12.309 1.00 91.56 73 GLN A CA 1
ATOM 569 C C . GLN A 1 73 ? -1.066 2.006 -11.476 1.00 91.56 73 GLN A C 1
ATOM 571 O O . GLN A 1 73 ? -0.145 2.607 -12.019 1.00 91.56 73 GLN A O 1
ATOM 576 N N . PHE A 1 74 ? -1.041 1.665 -10.187 1.00 93.44 74 PHE A N 1
ATOM 577 C CA . PHE A 1 74 ? 0.118 1.913 -9.337 1.00 93.44 74 PHE A CA 1
ATOM 578 C C . PHE A 1 74 ? 1.364 1.231 -9.891 1.00 93.44 74 PHE A C 1
ATOM 580 O O . PHE A 1 74 ? 2.333 1.908 -10.228 1.00 93.44 74 PHE A O 1
ATOM 587 N N . PHE A 1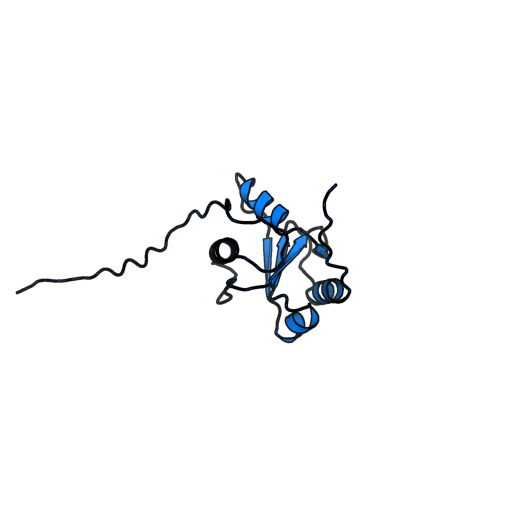 75 ? 1.325 -0.090 -10.074 1.00 92.31 75 PHE A N 1
ATOM 588 C CA . PHE A 1 75 ? 2.467 -0.811 -10.633 1.00 92.31 75 PHE A CA 1
ATOM 589 C C . PHE A 1 75 ? 2.745 -0.426 -12.089 1.00 92.31 75 PHE A C 1
ATOM 591 O O . PHE A 1 75 ? 3.905 -0.375 -12.485 1.00 92.31 75 PHE A O 1
ATOM 598 N N . GLY A 1 76 ? 1.713 -0.100 -12.873 1.00 91.06 76 GLY A N 1
ATOM 599 C CA . GLY A 1 76 ? 1.859 0.457 -14.218 1.00 91.06 76 GLY A CA 1
ATOM 600 C C . GLY A 1 76 ? 2.675 1.750 -14.226 1.00 91.06 76 GLY A C 1
ATOM 601 O O . GLY A 1 76 ? 3.625 1.867 -14.992 1.00 91.06 76 GLY A O 1
ATOM 602 N N . ALA A 1 77 ? 2.377 2.680 -13.319 1.00 89.00 77 ALA A N 1
ATOM 603 C CA . ALA A 1 77 ? 3.119 3.928 -13.192 1.00 89.00 77 ALA A CA 1
ATOM 604 C C . ALA A 1 77 ? 4.553 3.715 -12.680 1.00 89.00 77 ALA A C 1
ATOM 606 O O . ALA A 1 77 ? 5.462 4.437 -13.085 1.00 89.00 77 ALA A O 1
ATOM 607 N N . LEU A 1 78 ? 4.783 2.705 -11.830 1.00 88.81 78 LEU A N 1
ATOM 608 C CA . LEU A 1 78 ? 6.138 2.323 -11.417 1.00 88.81 78 LEU A CA 1
ATOM 609 C C . LEU A 1 78 ? 6.975 1.757 -12.577 1.00 88.81 78 LEU A C 1
ATOM 611 O O . LEU A 1 78 ? 8.192 1.918 -12.560 1.00 88.81 78 LEU A O 1
ATOM 615 N N . LYS A 1 79 ? 6.351 1.115 -13.578 1.00 86.88 79 LYS A N 1
ATOM 616 C CA . LYS A 1 79 ? 7.036 0.590 -14.778 1.00 86.88 79 LYS A CA 1
ATOM 617 C C . LYS A 1 79 ? 7.489 1.695 -15.730 1.00 86.88 79 LYS A C 1
ATOM 619 O O . LYS A 1 79 ? 8.525 1.544 -16.359 1.00 86.88 79 LYS A O 1
ATOM 624 N N . THR A 1 80 ? 6.710 2.768 -15.854 1.00 80.00 80 THR A N 1
ATOM 625 C CA . THR A 1 80 ? 6.951 3.856 -16.821 1.00 80.00 80 THR A CA 1
ATOM 626 C C . THR A 1 80 ? 7.784 5.008 -16.257 1.00 80.00 80 THR A C 1
ATOM 628 O O . THR A 1 80 ? 8.015 5.994 -16.951 1.00 80.00 80 THR A O 1
ATOM 631 N N . SER A 1 81 ? 8.176 4.951 -14.980 1.00 72.00 81 SER A N 1
ATOM 632 C CA . SER A 1 81 ? 8.942 6.027 -14.345 1.00 72.00 81 SER A CA 1
ATOM 633 C C . SER A 1 81 ? 10.425 5.894 -14.689 1.00 72.00 81 SER A C 1
ATOM 635 O O . SER A 1 81 ? 11.187 5.262 -13.963 1.00 72.00 81 SER A O 1
ATOM 637 N N . ASP A 1 82 ? 10.837 6.482 -15.813 1.00 62.62 82 ASP A N 1
ATOM 638 C CA . ASP A 1 82 ? 12.172 6.264 -16.387 1.00 62.62 82 ASP A CA 1
ATOM 639 C C . ASP A 1 82 ? 13.331 6.932 -15.626 1.00 62.62 82 ASP A C 1
ATOM 641 O O . ASP A 1 82 ? 14.489 6.644 -15.931 1.00 62.62 82 ASP A O 1
ATOM 645 N N . LYS A 1 83 ? 13.083 7.851 -14.676 1.00 55.00 83 LYS A N 1
ATOM 646 C CA . LYS A 1 83 ? 14.181 8.661 -14.096 1.00 55.00 83 LYS A CA 1
ATOM 647 C C . LYS A 1 83 ? 14.118 8.962 -12.602 1.00 55.00 83 LYS A C 1
ATOM 649 O O . LYS A 1 83 ? 15.156 9.277 -12.030 1.00 55.00 83 LYS A O 1
ATOM 654 N N . GLU A 1 84 ? 12.970 8.825 -11.944 1.00 70.44 84 GLU A N 1
ATOM 655 C CA . GLU A 1 84 ? 12.883 9.074 -10.502 1.00 70.44 84 GLU A CA 1
ATOM 656 C C . GLU A 1 84 ? 11.802 8.210 -9.854 1.00 70.44 84 GLU A C 1
ATOM 658 O O . GLU A 1 84 ? 10.748 7.948 -10.439 1.00 70.44 84 GLU A O 1
ATOM 663 N N . LYS A 1 85 ? 12.074 7.726 -8.639 1.00 78.19 85 LYS A N 1
ATOM 664 C CA . LYS A 1 85 ? 11.094 6.983 -7.845 1.00 78.19 85 LYS A CA 1
ATOM 665 C C . LYS A 1 85 ? 9.907 7.917 -7.567 1.00 78.19 85 LYS A C 1
ATOM 667 O O . LYS A 1 85 ? 10.117 8.953 -6.938 1.00 78.19 85 LYS A O 1
ATOM 672 N N . PRO A 1 86 ? 8.675 7.580 -7.992 1.00 84.81 86 PRO A N 1
ATOM 673 C CA . PRO A 1 86 ? 7.542 8.459 -7.752 1.00 84.81 86 PRO A CA 1
ATOM 674 C C . PRO A 1 86 ? 7.337 8.665 -6.246 1.00 84.81 86 PRO A C 1
ATOM 676 O O . PRO A 1 86 ? 7.598 7.746 -5.457 1.00 84.81 86 PRO A O 1
ATOM 679 N N . PRO A 1 87 ? 6.865 9.853 -5.829 1.00 87.75 87 PRO A N 1
ATOM 680 C CA . PRO A 1 87 ? 6.666 10.168 -4.426 1.00 87.75 87 PRO A CA 1
ATOM 681 C C . PRO A 1 87 ? 5.600 9.242 -3.843 1.00 87.75 87 PRO A C 1
ATOM 683 O O . PRO A 1 87 ? 4.415 9.317 -4.190 1.00 87.75 87 PRO A O 1
ATOM 686 N N . THR A 1 88 ? 6.044 8.365 -2.945 1.00 93.69 88 THR A N 1
ATOM 687 C CA . THR A 1 88 ? 5.189 7.423 -2.231 1.00 93.69 88 THR A CA 1
ATOM 688 C C . THR A 1 88 ? 5.575 7.313 -0.766 1.00 93.69 88 THR A C 1
ATOM 690 O O . THR A 1 88 ? 6.749 7.436 -0.413 1.00 93.69 88 THR A O 1
ATOM 693 N N . LYS A 1 89 ? 4.589 7.054 0.095 1.00 94.75 89 LYS A N 1
ATOM 694 C CA . LYS A 1 89 ? 4.800 6.763 1.518 1.00 94.75 89 LYS A CA 1
ATOM 695 C C . LYS A 1 89 ? 3.955 5.564 1.940 1.00 94.75 89 LYS A C 1
ATOM 697 O O . LYS A 1 89 ? 2.843 5.384 1.449 1.00 94.75 89 LYS A O 1
ATOM 702 N N . LEU A 1 90 ? 4.487 4.765 2.861 1.00 96.88 90 LEU A N 1
ATOM 703 C CA . LEU A 1 90 ? 3.822 3.602 3.443 1.00 96.88 90 LEU A CA 1
ATOM 704 C C . LEU A 1 90 ? 3.265 3.953 4.826 1.00 96.88 90 LEU A C 1
ATOM 706 O O . LEU A 1 90 ? 3.996 4.451 5.679 1.00 96.88 90 LEU A O 1
ATOM 710 N N . TYR A 1 91 ? 1.994 3.639 5.061 1.00 97.12 91 TYR A N 1
ATOM 711 C CA . TYR A 1 91 ? 1.317 3.845 6.337 1.00 97.12 91 TYR A CA 1
ATOM 712 C C . TYR A 1 91 ? 0.725 2.524 6.827 1.00 97.12 91 TYR A C 1
ATOM 714 O O . TYR A 1 91 ? -0.263 2.032 6.282 1.00 97.12 91 TYR A O 1
ATOM 722 N N . LEU A 1 92 ? 1.328 1.952 7.870 1.00 97.88 92 LEU A N 1
ATOM 723 C CA . LEU A 1 92 ? 0.889 0.682 8.446 1.00 97.88 92 LEU A CA 1
ATOM 724 C C . LEU A 1 92 ? -0.373 0.864 9.294 1.00 97.88 92 LEU A C 1
ATOM 726 O O . LEU A 1 92 ? -0.478 1.816 10.085 1.00 97.88 92 LEU A O 1
ATOM 730 N N . PHE A 1 93 ? -1.312 -0.068 9.151 1.00 97.81 93 PHE A N 1
ATOM 731 C CA . PHE A 1 93 ? -2.485 -0.146 10.009 1.00 97.81 93 PHE A CA 1
ATOM 732 C C . PHE A 1 93 ? -2.164 -0.947 11.270 1.00 97.81 93 PHE A C 1
ATOM 734 O O . PHE A 1 93 ? -1.527 -2.000 11.235 1.00 97.81 93 PHE A O 1
ATOM 741 N N . ASN A 1 94 ? -2.606 -0.436 12.415 1.00 97.25 94 ASN A N 1
ATOM 742 C CA . ASN A 1 94 ? -2.611 -1.199 13.655 1.00 97.25 94 ASN A CA 1
ATOM 743 C C . ASN A 1 94 ? -3.749 -2.239 13.640 1.00 97.25 94 ASN A C 1
ATOM 745 O O . ASN A 1 94 ? -4.581 -2.272 12.734 1.00 97.25 94 ASN A O 1
ATOM 749 N N . LYS A 1 95 ? -3.814 -3.087 14.673 1.00 97.50 95 LYS A N 1
ATOM 750 C CA . LYS A 1 95 ? -4.822 -4.159 14.762 1.00 97.50 95 LYS A CA 1
ATOM 751 C C . LYS A 1 95 ? -6.267 -3.646 14.653 1.00 97.50 95 LYS A C 1
ATOM 753 O O . LYS A 1 95 ? -7.083 -4.294 14.008 1.00 97.50 95 LYS A O 1
ATOM 758 N N . SER A 1 96 ? -6.566 -2.497 15.263 1.00 97.25 96 SER A N 1
ATOM 759 C CA . SER A 1 96 ? -7.901 -1.886 15.238 1.00 97.25 96 SER A CA 1
ATOM 760 C C . SER A 1 96 ? -8.228 -1.309 13.858 1.00 97.25 96 SER A C 1
ATOM 762 O O . SER A 1 96 ? -9.285 -1.590 13.302 1.00 97.25 96 SER A O 1
ATOM 764 N N . GLU A 1 97 ? -7.284 -0.584 13.253 1.00 98.00 97 GLU A N 1
ATOM 765 C CA . GLU A 1 97 ? -7.419 -0.027 11.901 1.00 98.00 97 GLU A CA 1
ATOM 766 C C . GLU A 1 97 ? -7.611 -1.134 10.855 1.00 98.00 97 GLU A C 1
ATOM 768 O O . GLU A 1 97 ? -8.499 -1.023 10.013 1.00 98.00 97 GLU A O 1
ATOM 773 N N . LYS A 1 98 ? -6.853 -2.235 10.945 1.00 97.56 98 LYS A N 1
ATOM 774 C CA . LYS A 1 98 ? -7.001 -3.406 10.070 1.00 97.56 98 LYS A CA 1
ATOM 775 C C . LYS A 1 98 ? -8.383 -4.046 10.190 1.00 97.56 98 LYS A C 1
ATOM 777 O O . LYS A 1 98 ? -9.027 -4.314 9.180 1.00 97.56 98 LYS A O 1
ATOM 782 N N . ALA A 1 99 ? -8.852 -4.278 11.415 1.00 97.06 99 ALA A N 1
ATOM 783 C CA . ALA A 1 99 ? -10.182 -4.835 11.649 1.00 97.06 99 ALA A CA 1
ATOM 784 C C . ALA A 1 99 ? -11.292 -3.920 11.101 1.00 97.06 99 ALA A C 1
ATOM 786 O O . ALA A 1 99 ? -12.229 -4.397 10.469 1.00 97.06 99 ALA A O 1
ATOM 787 N N . ALA A 1 100 ? -11.162 -2.606 11.291 1.00 96.19 100 ALA A N 1
ATOM 788 C CA . ALA A 1 100 ? -12.150 -1.629 10.840 1.00 96.19 100 ALA A CA 1
ATOM 789 C C . ALA A 1 100 ? -12.130 -1.371 9.322 1.00 96.19 100 ALA A C 1
ATOM 791 O O . ALA A 1 100 ? -13.100 -0.843 8.785 1.00 96.19 100 ALA A O 1
ATOM 792 N N . SER A 1 101 ? -11.046 -1.733 8.636 1.00 94.69 101 SER A N 1
ATOM 793 C CA . SER A 1 101 ? -10.857 -1.531 7.198 1.00 94.69 101 SER A CA 1
ATOM 794 C C . SER A 1 101 ? -10.964 -2.830 6.411 1.00 94.69 101 SER A C 1
ATOM 796 O O . SER A 1 101 ? -10.231 -2.999 5.454 1.00 94.69 101 SER A O 1
ATOM 798 N N . ASP A 1 102 ? -11.827 -3.773 6.793 1.00 93.62 102 ASP A N 1
ATOM 799 C CA . ASP A 1 102 ? -12.010 -5.030 6.042 1.00 93.62 102 ASP A CA 1
ATOM 800 C C . ASP A 1 102 ? -10.685 -5.800 5.810 1.00 93.62 102 ASP A C 1
ATOM 802 O O . ASP A 1 102 ? -10.375 -6.312 4.730 1.00 93.62 102 ASP A O 1
ATOM 806 N N . GLY A 1 103 ? -9.828 -5.823 6.832 1.00 96.06 103 GLY A N 1
ATOM 807 C CA . GLY A 1 103 ? -8.601 -6.614 6.834 1.00 96.06 103 GLY A CA 1
ATOM 808 C C . GLY A 1 103 ? -7.423 -6.017 6.062 1.00 96.06 103 GLY A C 1
ATOM 809 O O . GLY A 1 103 ? -6.428 -6.721 5.897 1.00 96.06 103 GLY A O 1
ATOM 810 N N . TYR A 1 104 ? -7.485 -4.759 5.617 1.00 97.44 104 TYR A N 1
ATOM 811 C CA . TYR A 1 104 ? -6.326 -4.093 5.017 1.00 97.44 104 TYR A CA 1
ATOM 812 C C . TYR A 1 104 ? -5.181 -3.940 6.033 1.00 97.44 104 TYR A C 1
ATOM 814 O O . TYR A 1 104 ? -5.384 -3.595 7.194 1.00 97.44 104 TYR A O 1
ATOM 822 N N . ASP A 1 105 ? -3.955 -4.216 5.603 1.00 98.31 105 ASP A N 1
ATOM 823 C CA . ASP A 1 105 ? -2.758 -4.188 6.449 1.00 98.31 105 ASP A CA 1
ATOM 824 C C . ASP A 1 105 ? -2.050 -2.829 6.427 1.00 98.31 105 ASP A C 1
ATOM 826 O O . ASP A 1 105 ? -1.388 -2.447 7.394 1.00 98.31 105 ASP A O 1
ATOM 830 N N . ALA A 1 106 ? -2.158 -2.101 5.316 1.00 97.81 106 ALA A N 1
ATOM 831 C CA . ALA A 1 106 ? -1.544 -0.792 5.150 1.00 97.81 106 ALA A CA 1
ATOM 832 C C . ALA A 1 106 ? -2.191 -0.007 4.003 1.00 97.81 106 ALA A C 1
ATOM 834 O O . ALA A 1 106 ? -2.907 -0.558 3.160 1.00 97.81 106 ALA A O 1
ATOM 835 N N . VAL A 1 107 ? -1.857 1.281 3.940 1.00 97.56 107 VAL A N 1
ATOM 836 C CA . VAL A 1 107 ? -2.124 2.147 2.792 1.00 97.56 107 VAL A CA 1
ATOM 837 C C . VAL A 1 107 ? -0.827 2.754 2.263 1.00 97.56 107 VAL A C 1
ATOM 839 O O . VAL A 1 107 ? 0.024 3.217 3.025 1.00 97.56 107 VAL A O 1
ATOM 842 N N . ILE A 1 108 ? -0.678 2.749 0.943 1.00 97.31 108 ILE A N 1
ATOM 843 C CA . ILE A 1 108 ? 0.380 3.446 0.219 1.00 97.31 108 ILE A CA 1
ATOM 844 C C . ILE A 1 108 ? -0.199 4.748 -0.322 1.00 97.31 108 ILE A C 1
ATOM 846 O O . ILE A 1 108 ? -1.199 4.725 -1.037 1.00 97.31 108 ILE A O 1
ATOM 850 N N . SER A 1 109 ? 0.430 5.882 -0.023 1.00 95.75 109 SER A N 1
ATOM 851 C CA . SER A 1 109 ? 0.131 7.130 -0.724 1.00 95.75 109 SER A CA 1
ATOM 852 C C . SER A 1 109 ? 0.947 7.221 -2.012 1.00 95.75 109 SER A C 1
ATOM 854 O O . SER A 1 109 ? 2.126 6.871 -2.031 1.00 95.75 109 SER A O 1
ATOM 856 N N . PHE A 1 110 ? 0.327 7.692 -3.091 1.00 93.81 110 PHE A N 1
ATOM 857 C CA . PHE A 1 110 ? 0.919 7.823 -4.420 1.00 93.81 110 PHE A CA 1
ATOM 858 C C . PHE A 1 110 ? 0.582 9.195 -5.015 1.00 93.81 110 PHE A C 1
ATOM 860 O O . PHE A 1 110 ? -0.593 9.505 -5.221 1.00 93.81 110 PHE A O 1
ATOM 867 N N . TYR A 1 111 ? 1.603 10.024 -5.273 1.00 89.94 111 TYR A N 1
ATOM 868 C CA . TYR A 1 111 ? 1.451 11.414 -5.743 1.00 89.94 111 TYR A CA 1
ATOM 869 C C . TYR A 1 111 ? 0.446 12.235 -4.918 1.00 89.94 111 TYR A C 1
ATOM 871 O O . TYR A 1 111 ? -0.534 12.781 -5.431 1.00 89.94 111 TYR A O 1
ATOM 879 N N . THR A 1 112 ? 0.696 12.331 -3.612 1.00 89.12 112 THR A N 1
ATOM 880 C CA . THR A 1 112 ? -0.151 13.094 -2.687 1.00 89.12 112 THR A CA 1
ATOM 881 C C . THR A 1 112 ? 0.560 14.352 -2.198 1.00 89.12 112 THR A C 1
ATOM 883 O O . THR A 1 112 ? 1.778 14.368 -2.034 1.00 89.12 112 THR A O 1
ATOM 886 N N . LYS A 1 113 ? -0.203 15.431 -1.970 1.00 87.31 113 LYS A N 1
ATOM 887 C CA . LYS A 1 113 ? 0.326 16.693 -1.413 1.00 87.31 113 LYS A CA 1
ATOM 888 C C . LYS A 1 113 ? 0.254 16.724 0.113 1.00 87.31 113 LYS A C 1
ATOM 890 O O . LYS A 1 113 ? 1.075 17.363 0.757 1.00 87.31 113 LYS A O 1
ATOM 895 N N . LYS A 1 114 ? -0.758 16.062 0.677 1.00 90.00 114 LYS A N 1
ATOM 896 C CA . LYS A 1 114 ? -0.978 15.924 2.118 1.00 90.00 114 LYS A CA 1
ATOM 897 C C . LYS A 1 114 ? -0.558 14.538 2.600 1.00 90.00 114 LYS A C 1
ATOM 899 O O . LYS A 1 114 ? -0.496 13.586 1.814 1.00 90.00 114 LYS A O 1
ATOM 904 N N . GLU A 1 115 ? -0.288 14.446 3.897 1.00 90.12 115 GLU A N 1
ATOM 905 C CA . GLU A 1 115 ? -0.127 13.162 4.575 1.00 90.12 115 GLU A CA 1
ATOM 906 C C . GLU A 1 115 ? -1.460 12.417 4.665 1.00 90.12 115 GLU A C 1
ATOM 908 O O . GLU A 1 115 ? -2.534 13.024 4.643 1.00 90.12 115 GLU A O 1
ATOM 913 N N . VAL A 1 116 ? -1.380 11.092 4.759 1.00 92.38 116 VAL A N 1
ATOM 914 C CA . VAL A 1 116 ? -2.558 10.240 4.905 1.00 92.38 116 VAL A CA 1
ATOM 915 C C . VAL A 1 116 ? -3.145 10.380 6.306 1.00 92.38 116 VAL A C 1
ATOM 917 O O . VAL A 1 116 ? -2.488 10.082 7.302 1.00 92.38 116 VAL A O 1
ATOM 920 N N . ASP A 1 117 ? -4.428 10.729 6.373 1.00 94.81 117 ASP A N 1
ATOM 921 C CA . ASP A 1 117 ? -5.245 10.510 7.563 1.00 94.81 117 ASP A CA 1
ATOM 922 C C . ASP A 1 117 ? -5.759 9.063 7.560 1.00 94.81 117 ASP A C 1
ATOM 924 O O . ASP A 1 117 ? -6.727 8.725 6.871 1.00 94.81 117 ASP A O 1
ATOM 928 N N . LYS A 1 118 ? -5.102 8.191 8.336 1.00 95.81 118 LYS A N 1
ATOM 929 C CA . LYS A 1 118 ? -5.461 6.768 8.414 1.00 95.81 118 LYS A CA 1
ATOM 930 C C . LYS A 1 118 ? -6.906 6.545 8.854 1.00 95.81 118 LYS A C 1
ATOM 932 O O . LYS A 1 118 ? -7.550 5.644 8.325 1.00 95.81 118 LYS A O 1
ATOM 937 N N . LYS A 1 119 ? -7.442 7.365 9.768 1.00 95.12 119 LYS A N 1
ATOM 938 C CA . LYS A 1 119 ? -8.827 7.215 10.248 1.00 95.12 119 LYS A CA 1
ATOM 939 C C . LYS A 1 119 ? -9.808 7.448 9.109 1.00 95.12 119 LYS A C 1
ATOM 941 O O . LYS A 1 119 ? -10.736 6.664 8.929 1.00 95.12 119 LYS A O 1
ATOM 946 N N . LYS A 1 120 ? -9.552 8.479 8.304 1.00 94.94 120 LYS A N 1
ATOM 947 C CA . LYS A 1 120 ? -10.366 8.788 7.130 1.00 94.94 120 LYS A CA 1
ATOM 948 C C . LYS A 1 120 ? -10.313 7.676 6.081 1.00 94.94 120 LYS A C 1
ATOM 950 O O . LYS A 1 120 ? -11.350 7.318 5.536 1.00 94.94 120 LYS A O 1
ATOM 955 N N . ILE A 1 121 ? -9.141 7.095 5.817 1.00 95.25 121 ILE A N 1
ATOM 956 C CA . ILE A 1 121 ? -9.021 5.958 4.885 1.00 95.25 121 ILE A CA 1
ATOM 957 C C . ILE A 1 121 ? -9.785 4.739 5.388 1.00 95.25 121 ILE A C 1
ATOM 959 O O . ILE A 1 121 ? -10.553 4.151 4.631 1.00 95.25 121 ILE A O 1
ATOM 963 N N . VAL A 1 122 ? -9.616 4.392 6.665 1.00 96.19 122 VAL A N 1
ATOM 964 C CA . VAL A 1 122 ? -10.361 3.301 7.299 1.00 96.19 122 VAL A CA 1
ATOM 965 C C . VAL A 1 122 ? -11.867 3.535 7.164 1.00 96.19 122 VAL A C 1
ATOM 967 O O . VAL A 1 122 ? -12.591 2.611 6.814 1.00 96.19 122 VAL A O 1
ATOM 970 N N . GLU A 1 123 ? -12.345 4.765 7.369 1.00 94.88 123 GLU A N 1
ATOM 971 C CA . GLU A 1 123 ? -13.760 5.104 7.210 1.00 94.88 123 GLU A CA 1
ATOM 972 C C . GLU A 1 123 ? -14.263 4.918 5.770 1.00 94.88 123 GLU A C 1
ATOM 974 O O . GLU A 1 123 ? -15.327 4.328 5.582 1.00 94.88 123 GLU A O 1
ATOM 979 N N . ILE A 1 124 ? -13.505 5.371 4.765 1.00 92.62 124 ILE A N 1
ATOM 980 C CA . ILE A 1 124 ? -13.862 5.216 3.343 1.00 92.62 124 ILE A CA 1
ATOM 981 C C . ILE A 1 124 ? -13.915 3.728 2.962 1.00 92.62 124 ILE A C 1
ATOM 983 O O . ILE A 1 124 ? -14.875 3.286 2.331 1.00 92.62 124 ILE A O 1
ATOM 987 N N . ILE A 1 125 ? -12.920 2.935 3.382 1.00 93.31 125 ILE A N 1
ATOM 988 C CA . ILE A 1 125 ? -12.900 1.480 3.152 1.00 93.31 125 ILE A CA 1
ATOM 989 C C . ILE A 1 125 ? -14.103 0.817 3.824 1.00 93.31 125 ILE A C 1
ATOM 991 O O . ILE A 1 125 ? -14.836 0.074 3.176 1.00 93.31 125 ILE A O 1
ATOM 995 N N . ARG A 1 126 ? -14.364 1.142 5.094 1.00 92.56 126 ARG A N 1
ATOM 996 C CA . ARG A 1 126 ? -15.481 0.588 5.871 1.00 92.56 126 ARG A CA 1
ATOM 997 C C . ARG A 1 126 ? -16.844 0.868 5.238 1.00 92.56 126 ARG A C 1
ATOM 999 O O . ARG A 1 126 ? -17.741 0.038 5.342 1.00 92.56 126 ARG A O 1
ATOM 1006 N N . LYS A 1 127 ? -17.024 2.035 4.615 1.00 91.19 127 LYS A N 1
ATOM 1007 C CA . LYS A 1 127 ? -18.272 2.411 3.929 1.00 91.19 127 LYS A CA 1
ATOM 1008 C C . LYS A 1 127 ? -18.455 1.722 2.572 1.00 91.19 127 LYS A C 1
ATOM 1010 O O . LYS A 1 127 ? -19.487 1.916 1.942 1.00 91.19 127 LYS A O 1
ATOM 1015 N N . GLY A 1 128 ? -17.474 0.942 2.108 1.00 85.69 128 GLY A N 1
ATOM 1016 C CA . GLY A 1 128 ? -17.489 0.361 0.763 1.00 85.69 128 GLY A CA 1
ATOM 1017 C C . GLY A 1 128 ? -17.285 1.403 -0.341 1.00 85.69 128 GLY A C 1
ATOM 1018 O O . GLY A 1 128 ? -17.519 1.123 -1.511 1.00 85.69 128 GLY A O 1
ATOM 1019 N N . GLU A 1 129 ? -16.845 2.611 0.020 1.00 86.56 129 GLU A N 1
ATOM 1020 C CA . GLU A 1 129 ? -16.561 3.707 -0.912 1.00 86.56 129 GLU A CA 1
ATOM 1021 C C . GLU A 1 129 ? -15.155 3.587 -1.513 1.00 86.56 129 GLU A C 1
ATOM 1023 O O . GLU A 1 129 ? -14.800 4.314 -2.441 1.00 86.56 129 GLU A O 1
ATOM 1028 N N . TRP A 1 130 ? -14.353 2.638 -1.022 1.00 86.94 130 TRP A N 1
ATOM 1029 C CA . TRP A 1 130 ? -13.057 2.279 -1.590 1.00 86.94 130 TRP A CA 1
ATOM 1030 C C . TRP A 1 130 ? -13.209 1.434 -2.860 1.00 86.94 130 TRP A C 1
ATOM 1032 O O . TRP A 1 130 ? -12.666 0.338 -2.985 1.00 86.94 130 TRP A O 1
ATOM 1042 N N . ASN A 1 131 ? -13.965 1.960 -3.819 1.00 74.06 131 ASN A N 1
ATOM 1043 C CA . ASN A 1 131 ? -14.090 1.386 -5.145 1.00 74.06 131 ASN A CA 1
ATOM 1044 C C . ASN A 1 131 ? -13.050 2.034 -6.040 1.00 74.06 131 ASN A C 1
ATOM 1046 O O . ASN A 1 131 ? -13.094 3.232 -6.321 1.00 74.06 131 ASN A O 1
ATOM 1050 N N . VAL A 1 132 ? -12.099 1.223 -6.487 1.00 69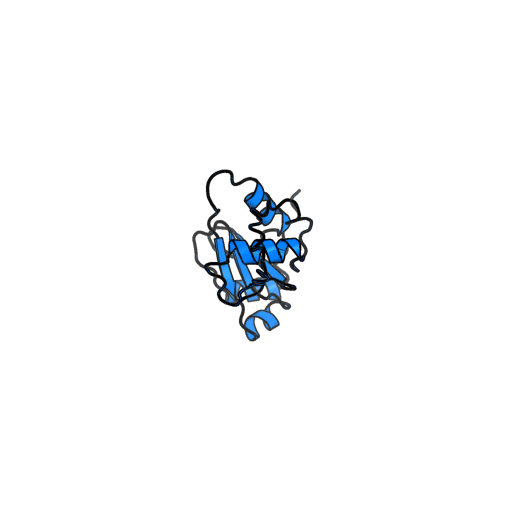.69 132 VAL A N 1
ATOM 1051 C CA . VAL A 1 132 ? -11.193 1.610 -7.556 1.00 69.69 132 VAL A CA 1
ATOM 1052 C C . VAL A 1 132 ? -12.051 1.838 -8.804 1.00 69.69 132 VAL A C 1
ATOM 1054 O O . VAL A 1 132 ? -12.680 0.888 -9.272 1.00 69.69 132 VAL A O 1
ATOM 1057 N N . PRO A 1 133 ? -12.134 3.064 -9.349 1.00 56.50 133 PRO A N 1
ATOM 1058 C CA . PRO A 1 133 ? -12.931 3.289 -10.541 1.00 56.50 133 PRO A CA 1
ATOM 1059 C C . PRO A 1 133 ? -12.352 2.45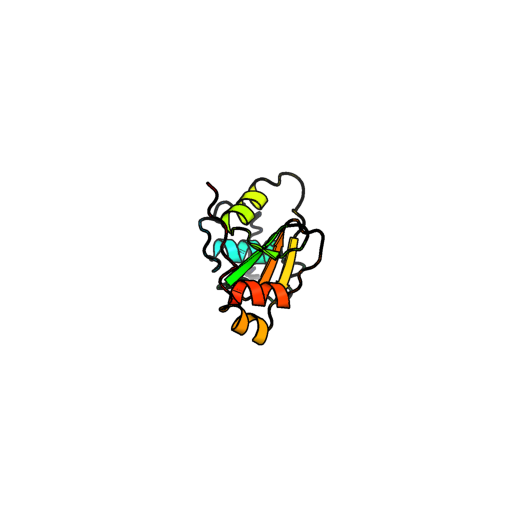3 -11.685 1.00 56.50 133 PRO A C 1
ATOM 1061 O O . PRO A 1 133 ? -11.203 2.654 -12.087 1.00 56.50 133 PRO A O 1
ATOM 1064 N N . ALA A 1 134 ? -13.154 1.529 -12.222 1.00 46.41 134 ALA A N 1
ATOM 1065 C CA . ALA A 1 134 ? -12.873 0.921 -13.513 1.00 46.41 134 ALA A CA 1
ATOM 1066 C C . ALA A 1 134 ? -12.825 2.068 -14.529 1.00 46.41 134 ALA A C 1
ATOM 1068 O O . ALA A 1 134 ? -13.835 2.736 -14.767 1.00 46.41 134 ALA A O 1
ATOM 1069 N N . LYS A 1 135 ? -11.642 2.386 -15.060 1.00 46.66 135 LYS A N 1
ATOM 1070 C CA . LYS A 1 135 ? -11.563 3.411 -16.101 1.00 46.66 135 LYS A CA 1
ATOM 1071 C C . LYS A 1 135 ? -12.284 2.893 -17.349 1.00 46.66 135 LYS A C 1
ATOM 1073 O O . LYS A 1 135 ? -11.980 1.795 -17.813 1.00 46.66 135 LYS A O 1
ATOM 1078 N N . LYS A 1 136 ? -13.227 3.708 -17.830 1.00 33.56 136 LYS A N 1
ATOM 1079 C CA . LYS A 1 136 ? -13.702 3.721 -19.218 1.00 33.56 136 LYS A CA 1
ATOM 1080 C C . LYS A 1 136 ? -12.537 3.938 -20.178 1.00 33.56 136 LYS A C 1
ATOM 1082 O O . LYS A 1 136 ? -11.593 4.664 -19.778 1.00 33.56 136 LYS A O 1
#

pLDDT: mean 84.53, std 17.67, range [33.56, 98.31]

Secondary structure (DSSP, 8-state):
-------------------GGGS-SS--SBPPHHHHHHHHHHTTTTSTT---TT-BEEEEETTTT-EE--HHHHHHHHHS--SS---EEEEE--HHHHHHTTT--EEEEES-SSPP-HHHHHHHHHTT--------

Foldseek 3Di:
DDDDDPPPPPPPPVPPCPQCPVWLPDQQQFDDPSRQVVVCVVCVVPCVPDGSHRAREFEAEDQQRQAGAGRNVVSVVVNPPPDDDFDKDKAADDPVLCVLQVNHGIYMYGHYNDDDPSVSNSVCSNVVVNDHDPDD

Sequence (136 aa):
MKHFTLLLLLFTSLTFAQKPERCGLDDNPLLNNDEAAFLNNYYKDSRGNFDFTGKKIAIATGSAATTPFSKKQFFGALKTSDKEKPPTKLYLFNKSEKAASDGYDAVISFYTKKEVDKKKIVEIIRKGEWNVPAKK